Protein AF-A0A945KZJ7-F1 (afdb_monomer_lite)

Structure (mmCIF, N/CA/C/O backbone):
data_AF-A0A945KZJ7-F1
#
_entry.id   AF-A0A945KZJ7-F1
#
loop_
_atom_site.group_PDB
_atom_site.id
_atom_site.type_symbol
_atom_site.label_atom_id
_atom_site.label_alt_id
_atom_site.label_comp_id
_atom_site.label_asym_id
_atom_site.label_entity_id
_atom_site.label_seq_id
_atom_site.pdbx_PDB_ins_code
_atom_site.Cartn_x
_atom_site.Cartn_y
_atom_site.Cartn_z
_atom_site.occupancy
_atom_site.B_iso_or_equiv
_atom_site.auth_seq_id
_atom_site.auth_comp_id
_atom_site.auth_asym_id
_atom_site.auth_atom_id
_atom_site.pdbx_PDB_model_num
ATOM 1 N N . MET A 1 1 ? -15.573 -2.474 -31.800 1.00 61.75 1 MET A N 1
ATOM 2 C CA . MET A 1 1 ? -14.576 -2.879 -30.784 1.00 61.75 1 MET A CA 1
ATOM 3 C C . MET A 1 1 ? -13.472 -1.839 -30.607 1.00 61.75 1 MET A C 1
ATOM 5 O O . MET A 1 1 ? -13.023 -1.672 -29.485 1.00 61.75 1 MET A O 1
ATOM 9 N N . GLU A 1 2 ? -13.077 -1.090 -31.645 1.00 79.75 2 GLU A N 1
ATOM 10 C CA . GLU A 1 2 ? -12.070 -0.014 -31.511 1.00 79.75 2 GLU A CA 1
ATOM 11 C C . GLU A 1 2 ? -12.474 1.127 -30.571 1.00 79.75 2 GLU A C 1
ATOM 13 O O . GLU A 1 2 ? -11.613 1.721 -29.932 1.00 79.75 2 GLU A O 1
ATOM 18 N N . TRP A 1 3 ? -13.775 1.399 -30.434 1.00 83.81 3 TRP A N 1
ATOM 19 C CA . TRP A 1 3 ? -14.278 2.393 -29.485 1.00 83.81 3 TRP A CA 1
ATOM 20 C C . TRP A 1 3 ? -13.870 2.056 -28.044 1.00 83.81 3 TRP A C 1
ATOM 22 O O . TRP A 1 3 ? -13.370 2.926 -27.353 1.00 83.81 3 TRP A O 1
ATOM 32 N N . ILE A 1 4 ? -13.950 0.785 -27.624 1.00 81.44 4 ILE A N 1
ATOM 33 C CA . ILE A 1 4 ? -13.504 0.354 -26.287 1.00 81.44 4 ILE A CA 1
ATOM 34 C C . ILE A 1 4 ? -12.014 0.649 -26.132 1.00 81.44 4 ILE A C 1
ATOM 36 O O . ILE A 1 4 ? -11.587 1.243 -25.152 1.00 81.44 4 ILE A O 1
ATOM 40 N N . ILE A 1 5 ? -11.213 0.272 -27.125 1.00 84.06 5 ILE A N 1
ATOM 41 C CA . ILE A 1 5 ? -9.766 0.476 -27.070 1.00 84.06 5 ILE A CA 1
ATOM 42 C C . ILE A 1 5 ? -9.454 1.974 -26.951 1.00 84.06 5 ILE A C 1
ATOM 44 O O . ILE A 1 5 ? -8.686 2.356 -26.078 1.00 84.06 5 ILE A O 1
ATOM 48 N N . ASN A 1 6 ? -10.085 2.835 -27.752 1.00 86.19 6 ASN A N 1
ATOM 49 C CA . ASN A 1 6 ? -9.873 4.282 -27.681 1.00 86.19 6 ASN A CA 1
ATOM 50 C C . ASN A 1 6 ? -10.324 4.896 -26.352 1.00 86.19 6 ASN A C 1
ATOM 52 O O . ASN A 1 6 ? -9.581 5.704 -25.798 1.00 86.19 6 ASN A O 1
ATOM 56 N N . GLU A 1 7 ? -11.464 4.467 -25.813 1.00 86.94 7 GLU A N 1
ATOM 57 C CA . GLU A 1 7 ? -11.961 4.948 -24.522 1.00 86.94 7 GLU A CA 1
ATOM 58 C C . GLU A 1 7 ? -11.089 4.501 -23.346 1.00 86.94 7 GLU A C 1
ATOM 60 O O . GLU A 1 7 ? -10.992 5.220 -22.363 1.00 86.94 7 GLU A O 1
ATOM 65 N N . PHE A 1 8 ? -10.413 3.350 -23.416 1.00 81.44 8 PHE A N 1
ATOM 66 C CA . PHE A 1 8 ? -9.546 2.876 -22.329 1.00 81.44 8 PHE A CA 1
ATOM 67 C C . PHE A 1 8 ? -8.071 3.282 -22.479 1.00 81.44 8 PHE A C 1
ATOM 69 O O . PHE A 1 8 ? -7.305 3.118 -21.534 1.00 81.44 8 PHE A O 1
ATOM 76 N N . ARG A 1 9 ? -7.649 3.876 -23.604 1.00 83.12 9 ARG A N 1
ATOM 77 C CA . ARG A 1 9 ? -6.244 4.267 -23.861 1.00 83.12 9 ARG A CA 1
ATOM 78 C C . ARG A 1 9 ? -5.674 5.348 -22.934 1.00 83.12 9 ARG A C 1
ATOM 80 O O . ARG A 1 9 ? -4.462 5.555 -22.948 1.00 83.12 9 ARG A O 1
ATOM 87 N N . TRP A 1 10 ? -6.508 6.036 -22.152 1.00 84.75 10 TRP A N 1
ATOM 88 C CA . TRP A 1 10 ? -6.065 7.084 -21.220 1.00 84.75 10 TRP A CA 1
ATOM 89 C C . TRP A 1 10 ? -5.131 6.553 -20.126 1.00 84.75 10 TRP A C 1
ATOM 91 O O . TRP A 1 10 ? -4.243 7.274 -19.674 1.00 84.75 10 TRP A O 1
ATOM 101 N N . MET A 1 11 ? -5.297 5.291 -19.724 1.00 85.44 11 MET A N 1
ATOM 102 C CA . MET A 1 11 ? -4.339 4.594 -18.878 1.00 85.44 11 MET A CA 1
ATOM 103 C C . MET A 1 11 ? -3.521 3.655 -19.758 1.00 85.44 11 MET A C 1
ATOM 105 O O . MET A 1 11 ? -4.065 2.941 -20.600 1.00 85.44 11 MET A O 1
ATOM 109 N N . GLN A 1 12 ? -2.206 3.615 -19.543 1.00 84.06 12 GLN A N 1
ATOM 110 C CA . GLN A 1 12 ? -1.347 2.589 -20.134 1.00 84.06 12 GLN A CA 1
ATOM 111 C C . GLN A 1 12 ? -1.613 1.256 -19.422 1.00 84.06 12 GLN A C 1
ATOM 113 O O . GLN A 1 12 ? -0.851 0.824 -18.556 1.00 84.06 12 GLN A O 1
ATOM 118 N N . TRP A 1 13 ? -2.758 0.646 -19.737 1.00 85.06 13 TRP A N 1
ATOM 119 C CA . TRP A 1 13 ? -3.197 -0.620 -19.168 1.00 85.06 13 TRP A CA 1
ATOM 120 C C . TRP A 1 13 ? -2.208 -1.714 -19.543 1.00 85.06 13 TRP A C 1
ATOM 122 O O . TRP A 1 13 ? -2.164 -2.197 -20.670 1.00 85.06 13 TRP A O 1
ATOM 132 N N . ASN A 1 14 ? -1.406 -2.102 -18.562 1.00 89.06 14 ASN A N 1
ATOM 133 C CA . ASN A 1 14 ? -0.512 -3.239 -18.656 1.00 89.06 14 ASN A CA 1
ATOM 134 C C . ASN A 1 14 ? -1.068 -4.393 -17.809 1.00 89.06 14 ASN A C 1
ATOM 136 O O . ASN A 1 14 ? -1.854 -4.170 -16.881 1.00 89.06 14 ASN A O 1
ATOM 140 N N . TRP A 1 15 ? -0.640 -5.623 -18.092 1.00 87.69 15 TRP A N 1
ATOM 141 C CA . TRP A 1 15 ? -1.040 -6.820 -17.346 1.00 87.69 15 TRP A CA 1
ATOM 142 C C . TRP A 1 15 ? -0.800 -6.661 -15.840 1.00 87.69 15 TRP A C 1
ATOM 144 O O . TRP A 1 15 ? -1.687 -6.939 -15.030 1.00 87.69 15 TRP A O 1
ATOM 154 N N . ALA A 1 16 ? 0.366 -6.122 -15.470 1.00 86.31 16 ALA A N 1
ATOM 155 C CA . ALA A 1 16 ? 0.724 -5.867 -14.077 1.00 86.31 16 ALA A CA 1
ATOM 156 C C . ALA A 1 16 ? -0.200 -4.827 -13.414 1.00 86.31 16 ALA A C 1
ATOM 158 O O . ALA A 1 16 ? -0.695 -5.055 -12.313 1.00 86.31 16 ALA A O 1
ATOM 159 N N . GLY A 1 17 ? -0.485 -3.715 -14.103 1.00 88.44 17 GLY A N 1
ATOM 160 C CA . GLY A 1 17 ? -1.359 -2.658 -13.584 1.00 88.44 17 GLY A CA 1
ATOM 161 C C . GLY A 1 17 ? -2.802 -3.132 -13.413 1.00 88.44 17 GLY A C 1
ATOM 162 O O . GLY A 1 17 ? -3.401 -2.932 -12.362 1.00 88.44 17 GLY A O 1
ATOM 163 N N . SER A 1 18 ? -3.333 -3.841 -14.409 1.00 89.69 18 SER A N 1
ATOM 164 C CA . SER A 1 18 ? -4.696 -4.387 -14.364 1.00 89.69 18 SER A CA 1
ATOM 165 C C . SER A 1 18 ? -4.861 -5.373 -13.205 1.00 89.69 18 SER A C 1
ATOM 167 O O . SER A 1 18 ? -5.829 -5.292 -12.452 1.00 89.69 18 SER A O 1
ATOM 169 N N . THR A 1 19 ? -3.871 -6.248 -13.002 1.00 91.31 19 THR A N 1
ATOM 170 C CA . THR A 1 19 ? -3.854 -7.200 -11.881 1.00 91.31 19 THR A CA 1
ATOM 171 C C . THR A 1 19 ? -3.854 -6.488 -10.530 1.00 91.31 19 THR A C 1
ATOM 173 O O . THR A 1 19 ? -4.618 -6.864 -9.643 1.00 91.31 19 THR A O 1
ATOM 176 N N . PHE A 1 20 ? -3.049 -5.432 -10.376 1.00 86.50 20 PHE A N 1
ATOM 177 C CA . PHE A 1 20 ? -3.017 -4.633 -9.151 1.00 86.50 20 PHE A CA 1
ATOM 178 C C . PHE A 1 20 ? -4.391 -4.040 -8.813 1.00 86.50 20 PHE A C 1
ATOM 180 O O . PHE A 1 20 ? -4.865 -4.204 -7.691 1.00 86.50 20 PHE A O 1
ATOM 187 N N . PHE A 1 21 ? -5.061 -3.408 -9.782 1.00 89.00 21 PHE A N 1
ATOM 188 C CA . PHE A 1 21 ? -6.381 -2.820 -9.545 1.00 89.00 21 PHE A CA 1
ATOM 189 C C . PHE A 1 21 ? -7.441 -3.875 -9.224 1.00 89.00 21 PHE A C 1
ATOM 191 O O . PHE A 1 21 ? -8.233 -3.666 -8.310 1.00 89.00 21 PHE A O 1
ATOM 198 N N . ILE A 1 22 ? -7.431 -5.025 -9.904 1.00 93.56 22 ILE A N 1
ATOM 199 C CA . ILE A 1 22 ? -8.350 -6.132 -9.598 1.00 93.56 22 ILE A CA 1
ATOM 200 C C . ILE A 1 22 ? -8.158 -6.611 -8.155 1.00 93.56 22 ILE A C 1
ATOM 202 O O . ILE A 1 22 ? -9.133 -6.739 -7.415 1.00 93.56 22 ILE A O 1
ATOM 206 N N . LEU A 1 23 ? -6.911 -6.832 -7.727 1.00 91.56 23 LEU A N 1
ATOM 207 C CA . LEU A 1 23 ? -6.606 -7.242 -6.354 1.00 91.56 23 LEU A CA 1
ATOM 208 C C . LEU A 1 23 ? -6.999 -6.174 -5.330 1.00 91.56 23 LEU A C 1
ATOM 210 O O . LEU A 1 23 ? -7.474 -6.513 -4.246 1.00 91.56 23 LEU A O 1
ATOM 214 N N . LEU A 1 24 ? -6.836 -4.895 -5.666 1.00 90.44 24 LEU A N 1
ATOM 215 C CA . LEU A 1 24 ? -7.242 -3.783 -4.814 1.00 90.44 24 LEU A CA 1
ATOM 216 C C . LEU A 1 24 ? -8.767 -3.741 -4.640 1.00 90.44 24 LEU A C 1
ATOM 218 O O . LEU A 1 24 ? -9.243 -3.683 -3.508 1.00 90.44 24 LEU A O 1
ATOM 222 N N . PHE A 1 25 ? -9.533 -3.866 -5.729 1.00 92.38 25 PHE A N 1
ATOM 223 C CA . PHE A 1 25 ? -10.994 -3.972 -5.672 1.00 92.38 25 PHE A CA 1
ATOM 224 C C . PHE A 1 25 ? -11.447 -5.187 -4.857 1.00 92.38 25 PHE A C 1
ATOM 226 O O . PHE A 1 25 ? -12.274 -5.038 -3.960 1.00 92.38 25 PHE A O 1
ATOM 233 N N . LEU A 1 26 ? -10.862 -6.365 -5.098 1.00 92.69 26 LEU A N 1
ATOM 234 C CA . LEU A 1 26 ? -11.159 -7.575 -4.324 1.00 92.69 26 LEU A CA 1
ATOM 235 C C . LEU A 1 26 ? -10.852 -7.400 -2.836 1.00 92.69 26 LEU A C 1
ATOM 237 O O . LEU A 1 26 ? -11.629 -7.846 -1.996 1.00 92.69 26 LEU A O 1
ATOM 241 N N . SER A 1 27 ? -9.745 -6.734 -2.503 1.00 88.31 27 SER A N 1
ATOM 242 C CA . SER A 1 27 ? -9.361 -6.474 -1.114 1.00 88.31 27 SER A CA 1
ATOM 243 C C . SER A 1 27 ? -10.355 -5.543 -0.425 1.00 88.31 27 SER A C 1
ATOM 245 O O . SER A 1 27 ? -10.772 -5.827 0.695 1.00 88.31 27 SER A O 1
ATOM 247 N N . ILE A 1 28 ? -10.776 -4.466 -1.098 1.00 89.56 28 ILE A N 1
ATOM 248 C CA . ILE A 1 28 ? -11.783 -3.534 -0.574 1.00 89.56 28 ILE A CA 1
ATOM 249 C C . ILE A 1 28 ? -13.109 -4.265 -0.366 1.00 89.56 28 ILE A C 1
ATOM 251 O O . ILE A 1 28 ? -13.622 -4.274 0.748 1.00 89.56 28 ILE A O 1
ATOM 255 N N . THR A 1 29 ? -13.637 -4.932 -1.397 1.00 89.81 29 THR A N 1
ATOM 256 C CA . THR A 1 29 ? -14.915 -5.651 -1.305 1.00 89.81 29 THR A CA 1
ATOM 257 C C . THR A 1 29 ? -14.867 -6.758 -0.255 1.00 89.81 29 THR A C 1
ATOM 259 O O . THR A 1 29 ? -15.794 -6.887 0.542 1.00 89.81 29 THR A O 1
ATOM 262 N N . GLY A 1 30 ? -13.777 -7.528 -0.205 1.00 88.56 30 GLY A N 1
ATOM 263 C CA . GLY A 1 30 ? -13.578 -8.576 0.792 1.00 88.56 30 GLY A CA 1
ATOM 264 C C . GLY A 1 30 ? -13.579 -8.028 2.218 1.00 88.56 30 GLY A C 1
ATOM 265 O O . GLY A 1 30 ? -14.241 -8.591 3.087 1.00 88.56 30 GLY A O 1
ATOM 266 N N . LEU A 1 31 ? -12.908 -6.897 2.456 1.00 85.62 31 LEU A N 1
ATOM 267 C CA . LEU A 1 31 ? -12.919 -6.226 3.756 1.00 85.62 31 LEU A CA 1
ATOM 268 C C . LEU A 1 31 ? -14.288 -5.645 4.103 1.00 85.62 31 LEU A C 1
ATOM 270 O O . LEU A 1 31 ? -14.701 -5.766 5.250 1.00 85.62 31 LEU A O 1
ATOM 274 N N . THR A 1 32 ? -15.012 -5.068 3.141 1.00 85.75 32 THR A N 1
ATOM 275 C CA . THR A 1 32 ? -16.378 -4.572 3.366 1.00 85.75 32 THR A CA 1
ATOM 276 C C . THR A 1 32 ? -17.311 -5.700 3.800 1.00 85.75 32 THR A C 1
ATOM 278 O O . THR A 1 32 ? -18.050 -5.549 4.770 1.00 85.75 32 THR A O 1
ATOM 281 N N . VAL A 1 33 ? -17.249 -6.853 3.125 1.00 87.31 33 VAL A N 1
ATOM 282 C CA . VAL A 1 33 ? -18.031 -8.042 3.501 1.00 87.31 33 VAL A CA 1
ATOM 283 C C . VAL A 1 33 ? -17.607 -8.554 4.876 1.00 87.31 33 VAL A C 1
ATOM 285 O O . VAL A 1 33 ? -18.456 -8.872 5.706 1.00 87.31 33 VAL A O 1
ATOM 288 N N . TRP A 1 34 ? -16.303 -8.606 5.147 1.00 84.00 34 TRP A N 1
ATOM 289 C CA . TRP A 1 34 ? -15.793 -9.067 6.435 1.00 84.00 34 TRP A CA 1
ATOM 290 C C . TRP A 1 34 ? -16.244 -8.172 7.590 1.00 84.00 34 TRP A C 1
ATOM 292 O O . TRP A 1 34 ? -16.648 -8.684 8.630 1.00 84.00 34 TRP A O 1
ATOM 302 N N . ASP A 1 35 ? -16.187 -6.853 7.421 1.00 82.94 35 ASP A N 1
ATOM 303 C CA . ASP A 1 35 ? -16.569 -5.895 8.462 1.00 82.94 35 ASP A CA 1
ATOM 304 C C . ASP A 1 35 ? -18.088 -5.898 8.701 1.00 82.94 35 ASP A C 1
ATOM 306 O O . ASP A 1 35 ? -18.535 -5.746 9.836 1.00 82.94 35 ASP A O 1
ATOM 310 N N . ALA A 1 36 ? -18.884 -6.190 7.663 1.00 83.56 36 ALA A N 1
ATOM 311 C CA . ALA A 1 36 ? -20.322 -6.419 7.799 1.00 83.56 36 ALA A CA 1
ATOM 312 C C . ALA A 1 36 ? -20.655 -7.683 8.619 1.00 83.56 36 ALA A C 1
ATOM 314 O O . ALA A 1 36 ? -21.657 -7.706 9.330 1.00 83.56 36 ALA A O 1
ATOM 315 N N . ILE A 1 37 ? -19.827 -8.731 8.530 1.00 86.06 37 ILE A N 1
ATOM 316 C CA . ILE A 1 37 ? -20.027 -9.997 9.259 1.00 86.06 37 ILE A CA 1
ATOM 317 C C . ILE A 1 37 ? -19.451 -9.924 10.681 1.00 86.06 37 ILE A C 1
ATOM 319 O O . ILE A 1 37 ? -20.048 -10.434 11.628 1.00 86.06 37 ILE A O 1
ATOM 323 N N . ALA A 1 38 ? -18.272 -9.328 10.839 1.00 77.69 38 ALA A N 1
ATOM 324 C CA . ALA A 1 38 ? -17.509 -9.308 12.079 1.00 77.69 38 ALA A CA 1
ATOM 325 C C . ALA A 1 38 ? -16.924 -7.905 12.312 1.00 77.69 38 ALA A C 1
ATOM 327 O O . ALA A 1 38 ? -15.746 -7.688 11.991 1.00 77.69 38 ALA A O 1
ATOM 328 N N . PRO A 1 39 ? -17.715 -6.976 12.886 1.00 72.75 39 PRO A N 1
ATOM 329 C CA . PRO A 1 39 ? -17.307 -5.588 13.060 1.00 72.75 39 PRO A CA 1
ATOM 330 C C . PRO A 1 39 ? -16.009 -5.497 13.865 1.00 72.75 39 PRO A C 1
ATOM 332 O O . PRO A 1 39 ? -15.887 -6.012 14.984 1.00 72.75 39 PRO A O 1
ATOM 335 N N . GLY A 1 40 ? -14.999 -4.875 13.260 1.00 62.91 40 GLY A N 1
ATOM 336 C CA . GLY A 1 40 ? -13.679 -4.737 13.855 1.00 62.91 40 GLY A CA 1
ATOM 337 C C . GLY A 1 40 ? -13.660 -3.730 15.006 1.00 62.91 40 GLY A C 1
ATOM 338 O O . GLY A 1 40 ? -13.955 -2.554 14.827 1.00 62.91 40 GLY A O 1
ATOM 339 N N . ILE A 1 41 ? -13.210 -4.154 16.188 1.00 65.75 41 ILE A N 1
ATOM 340 C CA . ILE A 1 41 ? -12.851 -3.219 17.263 1.00 65.75 41 ILE A CA 1
ATOM 341 C C . ILE A 1 41 ? -11.568 -2.496 16.842 1.00 65.75 41 ILE A C 1
ATOM 343 O O . ILE A 1 41 ? -10.550 -3.142 16.573 1.00 65.75 41 ILE A O 1
ATOM 347 N N . SER A 1 42 ? -11.619 -1.165 16.777 1.00 67.12 42 SER A N 1
ATOM 348 C CA . SER A 1 42 ? -10.456 -0.347 16.436 1.00 67.12 42 SER A CA 1
ATOM 349 C C . SER A 1 42 ? -9.407 -0.458 17.544 1.00 67.12 42 SER A C 1
ATOM 351 O O . SER A 1 42 ? -9.706 -0.241 18.721 1.00 67.12 42 SER A O 1
ATOM 353 N N . LYS A 1 43 ? -8.181 -0.843 17.182 1.00 66.06 43 LYS A N 1
ATOM 354 C CA . LYS A 1 43 ? -7.075 -1.018 18.130 1.00 66.06 43 LYS A CA 1
ATOM 355 C C . LYS A 1 43 ? -5.969 -0.017 17.820 1.00 66.06 43 LYS A C 1
ATOM 357 O O . LYS A 1 43 ? -5.676 0.272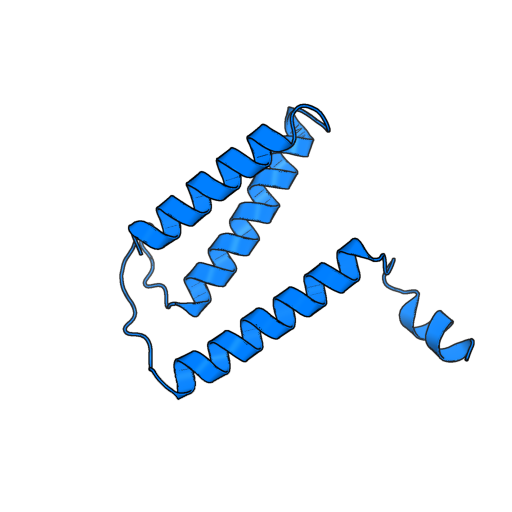 16.658 1.00 66.06 43 LYS A O 1
ATOM 362 N N . LYS A 1 44 ? -5.350 0.521 18.873 1.00 66.81 44 LYS A N 1
ATOM 363 C CA . LYS A 1 44 ? -4.079 1.237 18.737 1.00 66.81 44 LYS A CA 1
ATOM 364 C C . LYS A 1 44 ? -2.979 0.197 18.565 1.00 66.81 44 LYS A C 1
ATOM 366 O O . LYS A 1 44 ? -2.768 -0.615 19.462 1.00 66.81 44 LYS A O 1
ATOM 371 N N . GLY A 1 45 ? -2.347 0.220 17.399 1.00 68.69 45 GLY A N 1
ATOM 372 C CA . GLY A 1 45 ? -1.236 -0.655 17.053 1.00 68.69 45 GLY A CA 1
ATOM 373 C C . GLY A 1 45 ? 0.089 0.102 17.012 1.00 68.69 45 GLY A C 1
ATOM 374 O O . GLY A 1 45 ? 0.388 0.907 17.889 1.00 68.69 45 GLY A O 1
ATOM 375 N N . LEU A 1 46 ? 0.865 -0.125 15.950 1.00 64.88 46 LEU A N 1
ATOM 376 C CA . LEU A 1 46 ? 2.169 0.507 15.713 1.00 64.88 46 LEU A CA 1
ATOM 377 C C . LEU A 1 46 ? 2.100 2.034 15.507 1.00 64.88 46 LEU A C 1
ATOM 379 O O . LEU A 1 46 ? 3.027 2.753 15.872 1.00 64.88 46 LEU A O 1
ATOM 383 N N . LEU A 1 47 ? 1.028 2.526 14.885 1.00 65.56 47 LEU A N 1
ATOM 384 C CA . LEU A 1 47 ? 0.835 3.949 14.612 1.00 65.56 47 LEU A CA 1
ATOM 385 C C . LEU A 1 47 ? 0.038 4.603 15.757 1.00 65.56 47 LEU A C 1
ATOM 387 O O . LEU A 1 47 ? -0.885 3.979 16.282 1.00 65.56 47 LEU A O 1
ATOM 391 N N . PRO A 1 48 ? 0.308 5.874 16.113 1.00 72.38 48 PRO A N 1
ATOM 392 C CA . PRO A 1 48 ? -0.412 6.602 17.169 1.00 72.38 48 PRO A CA 1
ATOM 393 C C . PRO A 1 48 ? -1.880 6.938 16.823 1.00 72.38 48 PRO A C 1
ATOM 395 O O . PRO A 1 48 ? -2.542 7.664 17.566 1.00 72.38 48 PRO A O 1
ATOM 398 N N . ILE A 1 49 ? -2.398 6.394 15.720 1.00 73.94 49 ILE A N 1
ATOM 399 C CA . ILE A 1 49 ? -3.785 6.495 15.265 1.00 73.94 49 ILE A CA 1
ATOM 400 C C . ILE A 1 49 ? -4.521 5.170 15.498 1.00 73.94 49 ILE A C 1
ATOM 402 O O . ILE A 1 49 ? -3.954 4.085 15.362 1.00 73.94 49 ILE A O 1
ATOM 406 N N . SER A 1 50 ? -5.801 5.247 15.858 1.00 73.25 50 SER A N 1
ATOM 407 C CA . SER A 1 50 ? -6.679 4.076 15.897 1.00 73.25 50 SER A CA 1
ATOM 408 C C . SER A 1 50 ? -6.896 3.575 14.470 1.00 73.25 50 SER A C 1
ATOM 410 O O . SER A 1 50 ? -7.407 4.324 13.641 1.00 73.25 50 SER A O 1
ATOM 412 N N . THR A 1 51 ? -6.493 2.338 14.178 1.00 75.88 51 THR A N 1
ATOM 413 C CA . THR A 1 51 ? -6.647 1.743 12.841 1.00 75.88 51 THR A CA 1
ATOM 414 C C . THR A 1 51 ? -7.617 0.573 12.906 1.00 75.88 51 THR A C 1
ATOM 416 O O . THR A 1 51 ? -7.536 -0.276 13.800 1.00 75.88 51 THR A O 1
ATOM 419 N N . THR A 1 52 ? -8.557 0.524 11.965 1.00 80.44 52 THR A N 1
ATOM 420 C CA . THR A 1 52 ? -9.387 -0.662 11.736 1.00 80.44 52 THR A CA 1
ATOM 421 C C . THR A 1 52 ? -8.594 -1.732 10.977 1.00 80.44 52 THR A C 1
ATOM 423 O O . THR A 1 52 ? -7.467 -1.513 10.522 1.00 80.44 52 THR A O 1
ATOM 426 N N . ARG A 1 53 ? -9.172 -2.931 10.826 1.00 74.44 53 ARG A N 1
ATOM 427 C CA . ARG A 1 53 ? -8.564 -4.008 10.023 1.00 74.44 53 ARG A CA 1
ATOM 428 C C . ARG A 1 53 ? -8.366 -3.581 8.566 1.00 74.44 53 ARG A C 1
ATOM 430 O O . ARG A 1 53 ? -7.327 -3.894 7.990 1.00 74.44 53 ARG A O 1
ATOM 437 N N . GLY A 1 54 ? -9.336 -2.850 8.012 1.00 76.25 54 GLY A N 1
ATOM 438 C CA . GLY A 1 54 ? -9.262 -2.325 6.652 1.00 76.25 54 GLY A CA 1
ATOM 439 C C . GLY A 1 54 ? -8.179 -1.262 6.497 1.00 76.25 54 GLY A C 1
ATOM 440 O O . GLY A 1 54 ? -7.366 -1.353 5.577 1.00 76.25 54 GLY A O 1
ATOM 441 N N . ASP A 1 55 ? -8.082 -0.336 7.455 1.00 79.00 55 ASP A N 1
ATOM 442 C CA . ASP A 1 55 ? -7.055 0.715 7.435 1.00 79.00 55 ASP A CA 1
ATOM 443 C C . ASP A 1 55 ? -5.643 0.118 7.449 1.00 79.00 55 ASP A C 1
ATOM 445 O O . ASP A 1 55 ? -4.757 0.590 6.740 1.00 79.00 55 ASP A O 1
ATOM 449 N N . ARG A 1 56 ? -5.428 -0.969 8.204 1.00 82.25 56 ARG A N 1
ATOM 450 C CA . ARG A 1 56 ? -4.132 -1.666 8.248 1.00 82.25 56 ARG A CA 1
ATOM 451 C C . ARG A 1 56 ? -3.751 -2.310 6.919 1.00 82.25 56 ARG A C 1
ATOM 453 O O . ARG A 1 56 ? -2.586 -2.232 6.541 1.00 82.25 56 ARG A O 1
ATOM 460 N N . LEU A 1 57 ? -4.701 -2.913 6.202 1.00 84.31 57 LEU A N 1
ATOM 461 C CA . LEU A 1 57 ? -4.433 -3.477 4.876 1.00 84.31 57 LEU A CA 1
ATOM 462 C C . LEU A 1 57 ? -4.059 -2.372 3.883 1.00 84.31 57 LEU A C 1
ATOM 464 O O . LEU A 1 57 ? -3.083 -2.510 3.148 1.00 84.31 57 LEU A O 1
ATOM 468 N N . PHE A 1 58 ? -4.784 -1.254 3.900 1.00 84.44 58 PHE A N 1
ATOM 469 C CA . PHE A 1 58 ? -4.496 -0.126 3.018 1.00 84.44 58 PHE A CA 1
ATOM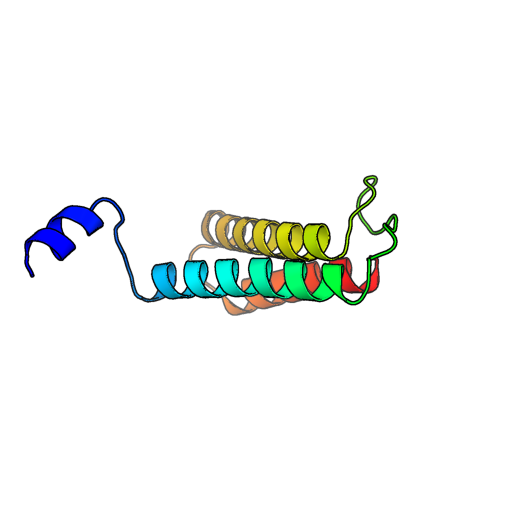 470 C C . PHE A 1 58 ? -3.127 0.504 3.309 1.00 84.44 58 PHE A C 1
ATOM 472 O O . PHE A 1 58 ? -2.336 0.716 2.390 1.00 84.44 58 PHE A O 1
ATOM 479 N N . VAL A 1 59 ? -2.811 0.739 4.588 1.00 86.44 59 VAL A N 1
ATOM 480 C CA . VAL A 1 59 ? -1.495 1.238 5.020 1.00 86.44 59 VAL A CA 1
ATOM 481 C C . VAL A 1 59 ? -0.384 0.257 4.645 1.00 86.44 59 VAL A C 1
ATOM 483 O O . VAL A 1 59 ? 0.662 0.690 4.168 1.00 86.44 59 VAL A O 1
ATOM 486 N N . GLY A 1 60 ? -0.615 -1.050 4.786 1.00 88.94 60 GLY A N 1
ATOM 487 C CA . GLY A 1 60 ? 0.319 -2.086 4.347 1.00 88.94 60 GLY A CA 1
ATOM 488 C C . GLY A 1 60 ? 0.614 -2.006 2.849 1.00 88.94 60 GLY A C 1
ATOM 489 O O . GLY A 1 60 ? 1.778 -1.950 2.451 1.00 88.94 60 GLY A O 1
ATOM 490 N N . ILE A 1 61 ? -0.422 -1.905 2.009 1.00 89.44 61 ILE A N 1
ATOM 491 C CA . ILE A 1 61 ? -0.273 -1.757 0.551 1.00 89.44 61 ILE A CA 1
ATOM 492 C C . ILE A 1 61 ? 0.480 -0.464 0.208 1.00 89.44 61 ILE A C 1
ATOM 494 O O . ILE A 1 61 ? 1.463 -0.512 -0.531 1.00 89.44 61 ILE A O 1
ATOM 498 N N . MET A 1 62 ? 0.075 0.678 0.773 1.00 90.56 62 MET A N 1
ATOM 499 C CA . MET A 1 62 ? 0.714 1.972 0.501 1.00 90.56 62 MET A CA 1
ATOM 500 C C . MET A 1 62 ? 2.174 2.008 0.958 1.00 90.56 62 MET A C 1
ATOM 502 O O . MET A 1 62 ? 3.044 2.458 0.213 1.00 90.56 62 MET A O 1
ATOM 506 N N . GLY A 1 63 ? 2.469 1.471 2.143 1.00 90.50 63 GLY A N 1
ATOM 507 C CA . GLY A 1 63 ? 3.833 1.341 2.646 1.00 90.50 63 GLY A CA 1
ATOM 508 C C . GLY A 1 63 ? 4.682 0.401 1.789 1.00 90.50 63 GLY A C 1
ATOM 509 O O . GLY A 1 63 ? 5.837 0.712 1.519 1.00 90.50 63 GLY A O 1
ATOM 510 N N . SER A 1 64 ? 4.106 -0.694 1.283 1.00 91.62 64 SER A N 1
ATOM 511 C CA . SER A 1 64 ? 4.787 -1.638 0.383 1.00 91.62 64 SER A CA 1
ATOM 512 C C . SER A 1 64 ? 5.175 -0.991 -0.946 1.00 91.62 64 SER A C 1
ATOM 514 O O . SER A 1 64 ? 6.310 -1.144 -1.403 1.00 91.62 64 SER A O 1
ATOM 516 N N . ILE A 1 65 ? 4.249 -0.240 -1.551 1.00 90.69 65 ILE A N 1
ATOM 517 C CA . ILE A 1 65 ? 4.502 0.521 -2.781 1.00 90.69 65 ILE A CA 1
ATOM 518 C C . ILE A 1 65 ? 5.586 1.567 -2.518 1.00 90.69 65 ILE A C 1
ATOM 520 O O . ILE A 1 65 ? 6.568 1.624 -3.255 1.00 90.69 65 ILE A O 1
ATOM 524 N N . GLY A 1 66 ? 5.455 2.3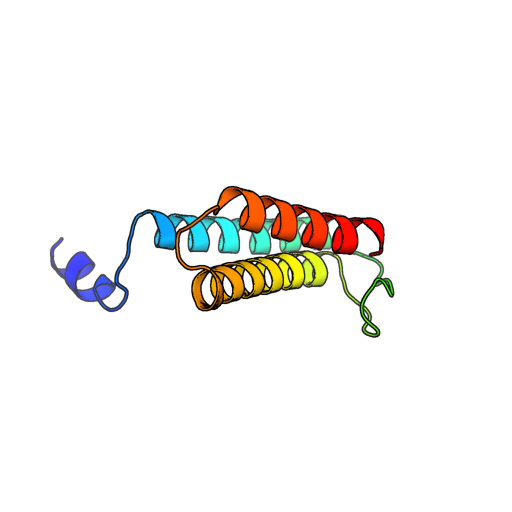40 -1.437 1.00 91.38 66 GLY A N 1
ATOM 525 C CA . GLY A 1 66 ? 6.432 3.355 -1.047 1.00 91.38 66 GLY A CA 1
ATOM 526 C C . GLY A 1 66 ? 7.834 2.782 -0.831 1.00 91.38 66 GLY A C 1
ATOM 527 O O . GLY A 1 66 ? 8.789 3.297 -1.405 1.00 91.38 66 GLY A O 1
ATOM 528 N N . LEU A 1 67 ? 7.967 1.686 -0.074 1.00 92.50 67 LEU A N 1
ATOM 529 C CA . LEU A 1 67 ? 9.254 1.017 0.153 1.00 92.50 67 LEU A CA 1
ATOM 530 C C . LEU A 1 67 ? 9.870 0.506 -1.150 1.00 92.50 67 LEU A C 1
ATOM 532 O O . LEU A 1 67 ? 11.071 0.648 -1.360 1.00 92.50 67 LEU A O 1
ATOM 536 N N . THR A 1 68 ? 9.056 -0.086 -2.024 1.00 90.75 68 THR A N 1
ATOM 537 C CA . THR A 1 68 ? 9.537 -0.645 -3.294 1.00 90.75 68 THR A CA 1
ATOM 538 C C . THR A 1 68 ? 9.997 0.460 -4.244 1.00 90.75 68 THR A C 1
ATOM 540 O O . THR A 1 68 ? 11.041 0.333 -4.881 1.00 90.75 68 THR A O 1
ATOM 543 N N . LEU A 1 69 ? 9.267 1.577 -4.308 1.00 91.12 69 LEU A N 1
ATOM 544 C CA . LEU A 1 69 ? 9.670 2.749 -5.087 1.00 91.12 69 LEU A CA 1
ATOM 545 C C . LEU A 1 69 ? 10.918 3.416 -4.506 1.00 91.12 69 LEU A C 1
ATOM 547 O O . LEU A 1 69 ? 11.804 3.804 -5.261 1.00 91.12 69 LEU A O 1
ATOM 551 N N . LEU A 1 70 ? 11.022 3.508 -3.178 1.00 92.75 70 LEU A N 1
ATOM 552 C CA . LEU A 1 70 ? 12.214 4.020 -2.507 1.00 92.75 70 LEU A CA 1
ATOM 553 C C . LEU A 1 70 ? 13.435 3.141 -2.802 1.00 92.75 70 LEU A C 1
ATOM 555 O O . LEU A 1 70 ? 14.509 3.658 -3.094 1.00 92.75 70 LEU A O 1
ATOM 559 N N . TRP A 1 71 ? 13.266 1.816 -2.788 1.00 92.19 71 TRP A N 1
ATOM 560 C CA . TRP A 1 71 ? 14.317 0.880 -3.182 1.00 92.19 71 TRP A CA 1
ATOM 561 C C . TRP A 1 71 ? 14.756 1.109 -4.627 1.00 92.19 71 TRP A C 1
ATOM 563 O O . TRP A 1 71 ? 15.947 1.254 -4.892 1.00 92.19 71 TRP A O 1
ATOM 573 N N . LEU A 1 72 ? 13.800 1.203 -5.556 1.00 90.50 72 LEU A N 1
ATOM 574 C CA . LEU A 1 72 ? 14.084 1.494 -6.961 1.00 90.50 72 LEU A CA 1
ATOM 575 C C . LEU A 1 72 ? 14.794 2.842 -7.141 1.00 90.50 72 LEU A C 1
ATOM 577 O O . LEU A 1 72 ? 15.687 2.941 -7.977 1.00 90.50 72 LEU A O 1
ATOM 581 N N . ALA A 1 73 ? 14.442 3.858 -6.354 1.00 91.44 73 ALA A N 1
ATOM 582 C CA . ALA A 1 73 ? 15.075 5.172 -6.415 1.00 91.44 73 ALA A CA 1
ATOM 583 C C . ALA A 1 73 ? 16.528 5.167 -5.903 1.00 91.44 73 ALA A C 1
ATOM 585 O O . ALA A 1 73 ? 17.352 5.915 -6.422 1.00 91.44 73 ALA A O 1
ATOM 586 N N . LEU A 1 74 ? 16.846 4.346 -4.895 1.00 91.56 74 LEU A N 1
ATOM 587 C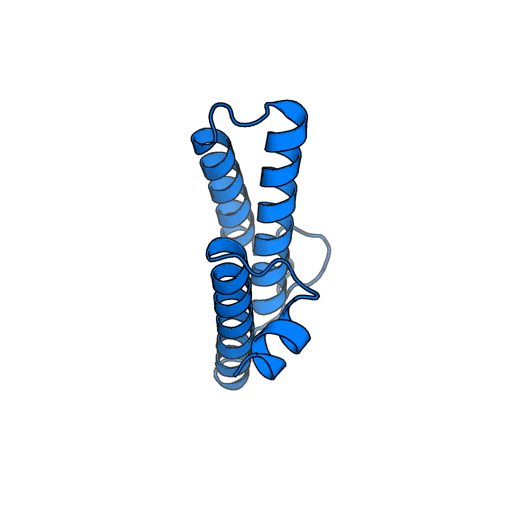 CA . LEU A 1 74 ? 18.169 4.322 -4.254 1.00 91.56 74 LEU A CA 1
ATOM 588 C C . LEU A 1 74 ? 19.124 3.283 -4.859 1.00 91.56 74 LEU A C 1
ATOM 590 O O . LEU A 1 74 ? 20.299 3.569 -5.069 1.00 91.56 74 LEU A O 1
ATOM 594 N N . ILE A 1 75 ? 18.633 2.068 -5.101 1.00 89.88 75 ILE A N 1
ATOM 595 C CA . ILE A 1 75 ? 19.427 0.882 -5.474 1.00 89.88 75 ILE A CA 1
ATOM 596 C C . ILE A 1 75 ? 19.156 0.471 -6.931 1.00 89.88 75 ILE A C 1
ATOM 598 O O . ILE A 1 75 ? 19.950 -0.237 -7.555 1.00 89.88 75 ILE A O 1
ATOM 602 N N . GLY A 1 76 ? 18.049 0.935 -7.514 1.00 85.50 76 GLY A N 1
ATOM 603 C CA . GLY A 1 76 ? 17.633 0.554 -8.860 1.00 85.50 76 GLY A CA 1
ATOM 604 C C . GLY A 1 76 ? 17.058 -0.861 -8.912 1.00 85.50 76 GLY A C 1
ATOM 605 O O . GLY A 1 76 ? 16.535 -1.389 -7.933 1.00 85.50 76 GLY A O 1
ATOM 606 N N . ASN A 1 77 ? 17.152 -1.496 -10.082 1.00 84.88 77 ASN A N 1
ATOM 607 C CA . ASN A 1 77 ? 16.578 -2.824 -10.332 1.00 84.88 77 ASN A CA 1
ATOM 608 C C . ASN A 1 77 ? 17.406 -3.984 -9.736 1.00 84.88 77 ASN A C 1
ATOM 610 O O . ASN A 1 77 ? 17.148 -5.154 -10.019 1.00 84.88 77 ASN A O 1
ATOM 614 N N . GLN A 1 78 ? 18.444 -3.679 -8.956 1.00 82.50 78 GLN A N 1
ATOM 615 C CA . GLN A 1 78 ? 19.301 -4.693 -8.355 1.00 82.50 78 GLN A CA 1
ATOM 616 C C . GLN A 1 78 ? 18.693 -5.227 -7.056 1.0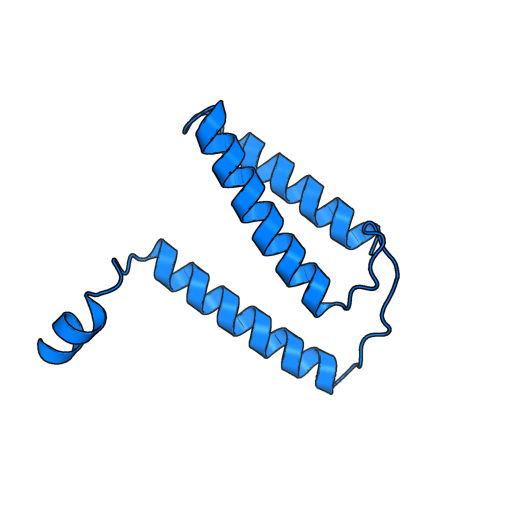0 82.50 78 GLN A C 1
ATOM 618 O O . GLN A 1 78 ? 18.085 -4.494 -6.276 1.00 82.50 78 GLN A O 1
ATOM 623 N N . ALA A 1 79 ? 18.876 -6.531 -6.827 1.00 82.31 79 ALA A N 1
ATOM 624 C CA . ALA A 1 79 ? 18.495 -7.214 -5.591 1.00 82.31 79 ALA A CA 1
ATOM 625 C C . ALA A 1 79 ? 17.029 -6.991 -5.147 1.00 82.31 79 ALA A C 1
ATOM 627 O O . ALA A 1 79 ? 16.753 -6.865 -3.956 1.00 82.31 79 ALA A O 1
ATOM 628 N N . LEU A 1 80 ? 16.073 -7.015 -6.086 1.00 84.62 80 LEU A N 1
ATOM 629 C CA . LEU A 1 80 ? 14.631 -6.880 -5.805 1.00 84.62 80 LEU A CA 1
ATOM 630 C C . LEU A 1 80 ? 14.103 -7.848 -4.730 1.00 84.62 80 LEU A C 1
ATOM 632 O O . LEU A 1 80 ? 13.159 -7.527 -4.013 1.00 84.62 80 LEU A O 1
ATOM 636 N N . TRP A 1 81 ? 14.728 -9.015 -4.571 1.00 85.81 81 TRP A N 1
ATOM 637 C CA . TRP A 1 81 ? 14.399 -9.966 -3.507 1.00 85.81 81 TRP A CA 1
ATOM 638 C C . TRP A 1 81 ? 14.581 -9.381 -2.099 1.00 85.81 81 TRP A C 1
ATOM 640 O O . TRP A 1 81 ? 13.794 -9.688 -1.208 1.00 85.81 81 TRP A O 1
ATOM 650 N N . LEU A 1 82 ? 15.570 -8.503 -1.898 1.00 86.75 82 LEU A N 1
ATOM 651 C CA . LEU A 1 82 ? 15.769 -7.807 -0.625 1.00 86.75 82 LEU A CA 1
ATOM 652 C C . LEU A 1 82 ? 14.680 -6.760 -0.385 1.00 86.75 82 LEU A C 1
ATOM 654 O O . LEU A 1 82 ? 14.191 -6.645 0.737 1.00 86.75 82 LEU A O 1
ATOM 658 N N . ALA A 1 83 ? 14.244 -6.058 -1.436 1.00 86.56 83 ALA A N 1
ATOM 659 C CA . ALA A 1 83 ? 13.103 -5.149 -1.354 1.00 86.56 83 ALA A CA 1
ATOM 660 C C . ALA A 1 83 ? 11.832 -5.900 -0.926 1.00 86.56 83 ALA A C 1
ATOM 662 O O . ALA A 1 83 ? 11.134 -5.467 -0.011 1.00 86.56 83 ALA A O 1
ATOM 663 N N . LEU A 1 84 ? 11.577 -7.073 -1.521 1.00 87.69 84 LEU A N 1
ATOM 664 C CA . LEU A 1 84 ? 10.464 -7.945 -1.134 1.00 87.69 84 LEU A CA 1
ATOM 665 C C . LEU A 1 84 ? 10.563 -8.396 0.327 1.00 87.69 84 LEU A C 1
ATOM 667 O O . LEU A 1 84 ? 9.560 -8.389 1.037 1.00 87.69 84 LEU A O 1
ATOM 671 N N . LEU A 1 85 ? 11.762 -8.750 0.794 1.00 90.88 85 LEU A N 1
ATOM 672 C CA . LEU A 1 85 ? 11.992 -9.163 2.177 1.00 90.88 85 LEU A CA 1
ATOM 673 C C . LEU A 1 85 ? 11.716 -8.005 3.154 1.00 90.88 85 LEU A C 1
ATOM 675 O O . LEU A 1 85 ? 11.010 -8.194 4.143 1.00 90.88 85 LEU A O 1
ATOM 679 N N . LEU A 1 86 ? 12.180 -6.789 2.846 1.00 89.56 86 LEU A N 1
ATOM 680 C CA . LEU A 1 86 ? 11.892 -5.590 3.645 1.00 89.56 86 LEU A CA 1
ATOM 681 C C . LEU A 1 86 ? 10.395 -5.278 3.707 1.00 89.56 86 LEU A C 1
ATOM 683 O O . LEU A 1 86 ? 9.864 -5.001 4.782 1.00 89.56 86 LEU A O 1
ATOM 687 N N . VAL A 1 87 ? 9.705 -5.369 2.571 1.00 91.56 87 VAL A N 1
ATOM 688 C CA . VAL A 1 87 ? 8.252 -5.190 2.492 1.00 91.56 87 VAL A CA 1
ATOM 689 C C . VAL A 1 87 ? 7.519 -6.261 3.306 1.00 91.56 87 VAL A C 1
ATOM 691 O O . VAL A 1 87 ? 6.567 -5.947 4.022 1.00 91.56 87 VAL A O 1
ATOM 694 N N . ALA A 1 88 ? 7.966 -7.517 3.252 1.00 88.56 88 ALA A N 1
ATOM 695 C CA . ALA A 1 88 ? 7.388 -8.599 4.041 1.00 88.56 88 ALA A CA 1
ATOM 696 C C . ALA A 1 88 ? 7.576 -8.367 5.548 1.00 88.56 88 ALA A C 1
ATOM 698 O O . ALA A 1 88 ? 6.617 -8.500 6.307 1.00 88.56 88 ALA A O 1
ATOM 699 N N . ILE A 1 89 ? 8.772 -7.946 5.980 1.00 90.62 89 ILE A N 1
ATOM 700 C CA . ILE A 1 89 ? 9.044 -7.583 7.380 1.00 90.62 89 ILE A CA 1
ATOM 701 C C . ILE A 1 89 ? 8.152 -6.419 7.817 1.00 90.62 89 ILE A C 1
ATOM 703 O O . ILE A 1 89 ? 7.555 -6.481 8.890 1.00 90.62 89 ILE A O 1
ATOM 707 N N . TYR A 1 90 ? 8.031 -5.375 6.993 1.00 89.06 90 TYR A N 1
ATOM 708 C CA . TYR A 1 90 ? 7.192 -4.215 7.284 1.00 89.06 90 TYR A CA 1
ATOM 709 C C . TYR A 1 90 ? 5.722 -4.610 7.498 1.00 89.06 90 TYR A C 1
ATOM 711 O O . TYR A 1 90 ? 5.129 -4.259 8.520 1.00 89.06 90 TYR A O 1
ATOM 719 N N . ASN A 1 91 ? 5.151 -5.400 6.584 1.00 88.19 91 ASN A N 1
ATOM 720 C CA . ASN A 1 91 ? 3.770 -5.869 6.706 1.00 88.19 91 ASN A CA 1
ATOM 721 C C . ASN A 1 91 ? 3.580 -6.819 7.893 1.00 88.19 91 ASN A C 1
ATOM 723 O O . ASN A 1 91 ? 2.589 -6.705 8.612 1.00 88.19 91 ASN A O 1
ATOM 727 N N . ALA A 1 92 ? 4.531 -7.724 8.145 1.00 85.06 92 ALA A N 1
ATOM 728 C CA . ALA A 1 92 ? 4.484 -8.612 9.303 1.00 85.06 92 ALA A CA 1
ATOM 729 C C . ALA A 1 92 ? 4.532 -7.819 10.617 1.00 85.06 92 ALA A C 1
ATOM 731 O O . ALA A 1 92 ? 3.761 -8.092 11.533 1.00 85.06 92 ALA A O 1
ATOM 732 N N . ALA A 1 93 ? 5.378 -6.790 10.701 1.00 85.62 93 ALA A N 1
ATOM 733 C CA . ALA A 1 93 ? 5.442 -5.910 11.862 1.00 85.62 93 ALA A CA 1
ATOM 734 C C . ALA A 1 93 ? 4.126 -5.145 12.077 1.00 85.62 93 ALA A C 1
ATOM 736 O O . ALA A 1 93 ? 3.661 -5.047 13.213 1.00 85.62 93 ALA A O 1
ATOM 737 N N . LEU A 1 94 ? 3.506 -4.650 11.000 1.00 83.56 94 LEU A N 1
ATOM 738 C CA . LEU A 1 94 ? 2.208 -3.973 11.049 1.00 83.56 94 LEU A CA 1
ATOM 739 C C . LEU A 1 94 ? 1.076 -4.920 11.481 1.00 83.56 94 LEU A C 1
ATOM 741 O O . LEU A 1 94 ? 0.206 -4.521 12.252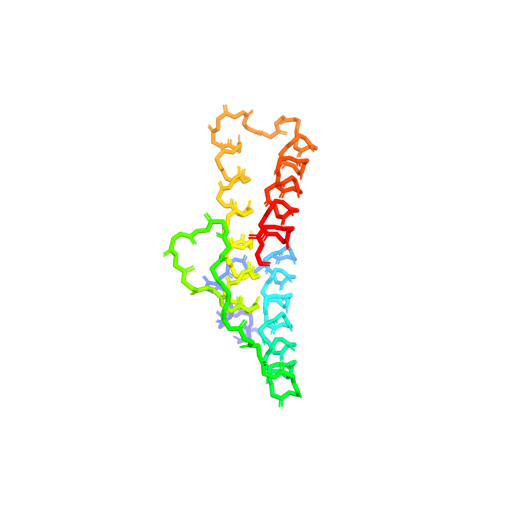 1.00 83.56 94 LEU A O 1
ATOM 745 N N . ALA A 1 95 ? 1.105 -6.171 11.017 1.00 78.69 95 ALA A N 1
ATOM 746 C CA . ALA A 1 95 ? 0.106 -7.184 11.342 1.00 78.69 95 ALA A CA 1
ATOM 747 C C . ALA A 1 95 ? 0.238 -7.717 12.779 1.00 78.69 95 ALA A C 1
ATOM 749 O O . ALA A 1 95 ? -0.771 -7.919 13.447 1.00 78.69 95 ALA A O 1
ATOM 750 N N . LEU A 1 96 ? 1.466 -7.932 13.267 1.00 77.06 96 LEU A N 1
ATOM 751 C CA . LEU A 1 96 ? 1.730 -8.485 14.603 1.00 77.06 96 LEU A CA 1
ATOM 752 C C . LEU A 1 96 ? 1.570 -7.456 15.728 1.00 77.06 96 LEU A C 1
ATOM 754 O O . LEU A 1 96 ? 1.296 -7.828 16.865 1.00 77.06 96 LEU A O 1
ATOM 758 N N . ARG A 1 97 ? 1.774 -6.168 15.432 1.00 65.12 97 ARG A N 1
ATOM 759 C CA . ARG A 1 97 ? 1.673 -5.070 16.408 1.00 65.12 97 ARG A CA 1
ATOM 760 C C . ARG A 1 97 ? 0.379 -4.258 16.263 1.00 65.12 97 ARG A C 1
ATOM 762 O O . ARG A 1 97 ? 0.313 -3.156 16.800 1.00 65.12 97 ARG A O 1
ATOM 769 N N . GLY A 1 98 ? -0.601 -4.761 15.507 1.00 55.22 98 GLY A N 1
ATOM 770 C CA . GLY A 1 98 ? -1.887 -4.120 15.193 1.00 55.22 98 GLY A CA 1
ATOM 771 C C . GLY A 1 98 ? -3.079 -4.674 15.963 1.00 55.22 98 GLY A C 1
ATOM 772 O O . GLY A 1 98 ? -3.086 -5.870 16.308 1.00 55.22 98 GLY A O 1
#

Radius of gyration: 17.08 Å; chains: 1; bounding box: 40×17×50 Å

Secondary structure (DSSP, 8-state):
-HHHHHHHTTS---HHHHHHHHHHHHHHHHHHHHHHHSPPPPEE-SSSSEE-HHHHHHHHHHHHHHHHHHHHHHTTTTTHHHHHHHHHHHHHHHHHT-

pLDDT: mean 83.58, std 8.4, range [55.22, 93.56]

Sequence (98 aa):
MEWIINEFRWMQWNWAGSTFFILLFLSITGLTVWDAIAPGISKKGLLPISTTRGDRLFVGIMGSIGLTLLWLALIGNQALWLALLLVAIYNAALALRG

Foldseek 3Di:
DVVVVVVPVVDPDDPVVVVVVVVVVVLVVVVVVVCVVPPFDFDDFPDNDGAGPSRLVVCLVVVLVVLQVVCCVPVNPPPVVVSVVVSVVVSVRSVVRD